Protein AF-A0A2S6AZR9-F1 (afdb_monomer_lite)

Radius of gyration: 13.24 Å; chains: 1; bounding box: 24×28×36 Å

Foldseek 3Di:
DAEAEQEPVVQLSAAWQVNFVVVLVVVVVQVVDPVHDDYHYAYPNPHRYPYHDPVCCPPPVTHHDDDPVFPDRDDRTD

pLDDT: mean 92.44, std 8.5, range [52.19, 98.44]

Sequence (78 aa):
VCTITLNLPEKRNAVDGVVAAELREAFERFEADDALRVAVLAGAGGNFCAGADLSAVGDPARRNELDTEGGGSGPMGP

Secondary structure (DSSP, 8-state):
-EEEEE--GGGTT-B-HHHHHHHHHHHHHHHT-TT---EEEEESTT-S--SB-GGGTT-TTTSPP--TTS-S-SSS--

Structure (mmCIF, N/CA/C/O backbone):
data_AF-A0A2S6AZR9-F1
#
_entry.id   AF-A0A2S6AZR9-F1
#
loop_
_atom_site.group_PDB
_atom_site.id
_atom_site.type_symbol
_atom_site.label_atom_id
_atom_site.label_alt_id
_atom_site.label_comp_id
_atom_site.label_asym_id
_atom_site.label_entity_id
_atom_site.label_seq_id
_atom_site.pdbx_PDB_ins_code
_atom_site.Cartn_x
_atom_site.Cartn_y
_atom_site.Cartn_z
_atom_site.occupancy
_atom_site.B_iso_or_equiv
_atom_site.auth_seq_id
_atom_site.auth_comp_id
_atom_site.auth_asym_id
_atom_site.auth_atom_id
_atom_site.pdbx_PDB_model_num
ATOM 1 N N . VAL A 1 1 ? -8.239 1.837 16.386 1.00 87.94 1 VAL A N 1
ATOM 2 C CA . VAL A 1 1 ? -7.924 2.367 15.039 1.00 87.94 1 VAL A CA 1
ATOM 3 C C . VAL A 1 1 ? -6.479 2.001 14.744 1.00 87.94 1 VAL A C 1
ATOM 5 O O . VAL A 1 1 ? -5.655 2.210 15.624 1.00 87.94 1 VAL A O 1
ATOM 8 N N . CYS A 1 2 ? -6.197 1.419 13.581 1.00 97.31 2 CYS A N 1
ATOM 9 C CA . CYS A 1 2 ? -4.859 1.098 13.080 1.00 97.31 2 CYS A CA 1
ATOM 10 C C . CYS A 1 2 ? -4.543 2.015 11.893 1.00 97.31 2 CYS A C 1
ATOM 12 O O . CYS A 1 2 ? -5.436 2.289 11.096 1.00 97.31 2 CYS A O 1
ATOM 14 N N . THR A 1 3 ? -3.304 2.485 11.768 1.00 97.81 3 THR A N 1
ATOM 15 C CA . THR A 1 3 ? -2.866 3.255 10.598 1.00 97.81 3 THR A CA 1
ATOM 16 C C . THR A 1 3 ? -1.831 2.445 9.833 1.00 97.81 3 THR A C 1
ATOM 18 O O . THR A 1 3 ? -0.787 2.105 10.386 1.00 97.81 3 THR A O 1
ATOM 21 N N . ILE A 1 4 ? -2.119 2.163 8.567 1.00 98.06 4 ILE A N 1
ATOM 22 C CA . ILE A 1 4 ? -1.198 1.549 7.612 1.00 98.06 4 ILE A CA 1
ATOM 23 C C . ILE A 1 4 ? -0.663 2.679 6.733 1.00 98.06 4 ILE A C 1
ATOM 25 O O . ILE A 1 4 ? -1.442 3.418 6.134 1.00 98.06 4 ILE A O 1
ATOM 29 N N . THR A 1 5 ? 0.656 2.837 6.666 1.00 98.19 5 THR A N 1
ATOM 30 C CA . THR A 1 5 ? 1.287 3.946 5.938 1.00 98.19 5 THR A CA 1
ATOM 31 C C . THR A 1 5 ? 2.185 3.414 4.834 1.00 98.19 5 THR A C 1
ATOM 33 O O . THR A 1 5 ? 3.170 2.737 5.121 1.00 98.19 5 THR A O 1
ATOM 36 N N . LEU A 1 6 ? 1.901 3.784 3.585 1.00 98.25 6 LEU A N 1
ATOM 37 C CA . LEU A 1 6 ? 2.857 3.644 2.489 1.00 98.25 6 LEU A CA 1
ATOM 38 C C . LEU A 1 6 ? 4.008 4.628 2.725 1.00 98.25 6 LEU A C 1
ATOM 40 O O . LEU A 1 6 ? 3.774 5.833 2.835 1.00 98.25 6 LEU A O 1
ATOM 44 N N . ASN A 1 7 ? 5.234 4.119 2.843 1.00 97.88 7 ASN A N 1
ATOM 45 C CA . ASN A 1 7 ? 6.386 4.900 3.295 1.00 97.88 7 ASN A CA 1
ATOM 46 C C . ASN A 1 7 ? 7.566 4.839 2.312 1.00 97.88 7 ASN A C 1
ATOM 48 O O . ASN A 1 7 ? 8.681 4.490 2.690 1.00 97.88 7 ASN A O 1
ATOM 52 N N . LEU A 1 8 ? 7.299 5.204 1.056 1.00 96.88 8 LEU A N 1
ATOM 53 C CA . LEU A 1 8 ? 8.308 5.449 0.018 1.00 96.88 8 LEU A CA 1
ATOM 54 C C . LEU A 1 8 ? 8.113 6.863 -0.563 1.00 96.88 8 LEU A C 1
ATOM 56 O O . LEU A 1 8 ? 7.768 7.023 -1.745 1.00 96.88 8 LEU A O 1
ATOM 60 N N . PRO A 1 9 ? 8.249 7.921 0.261 1.00 97.50 9 PRO A N 1
ATOM 61 C CA . PRO A 1 9 ? 7.935 9.289 -0.145 1.00 97.50 9 PRO A CA 1
ATOM 62 C C . PRO A 1 9 ? 8.774 9.773 -1.337 1.00 97.50 9 PRO A C 1
ATOM 64 O O . PRO A 1 9 ? 8.275 10.523 -2.176 1.00 97.50 9 PRO A O 1
ATOM 67 N N . GLU A 1 10 ? 10.011 9.297 -1.479 1.00 97.31 10 GLU A N 1
ATOM 68 C CA . GLU A 1 10 ? 10.910 9.586 -2.602 1.00 97.31 10 GLU A CA 1
ATOM 69 C C . GLU A 1 10 ? 10.381 9.076 -3.950 1.00 97.31 10 GLU A C 1
ATOM 71 O O . GLU A 1 10 ? 10.704 9.636 -4.998 1.00 97.31 10 GLU A O 1
ATOM 76 N N . LYS A 1 11 ? 9.505 8.066 -3.925 1.00 96.56 11 LYS A N 1
ATOM 77 C CA . LYS A 1 11 ? 8.772 7.560 -5.092 1.00 96.56 11 LYS A CA 1
ATOM 78 C C . LYS A 1 11 ? 7.298 7.964 -5.095 1.00 96.56 11 LYS A C 1
ATOM 80 O O . LYS A 1 11 ? 6.519 7.414 -5.872 1.00 96.56 11 LYS A O 1
ATOM 85 N N . ARG A 1 12 ? 6.888 8.911 -4.240 1.00 97.56 12 ARG A N 1
ATOM 86 C CA . ARG A 1 12 ? 5.474 9.273 -4.023 1.00 97.56 12 ARG A CA 1
ATOM 87 C C . ARG A 1 12 ? 4.608 8.043 -3.720 1.00 97.56 12 ARG A C 1
ATOM 89 O O . ARG A 1 12 ? 3.470 7.953 -4.181 1.00 97.56 12 ARG A O 1
ATOM 96 N N . ASN A 1 13 ? 5.168 7.097 -2.965 1.00 97.88 13 ASN A N 1
ATOM 97 C CA . ASN A 1 13 ? 4.515 5.862 -2.544 1.00 97.88 13 ASN A CA 1
ATOM 98 C C . ASN A 1 13 ? 4.006 5.005 -3.719 1.00 97.88 13 ASN A C 1
ATOM 100 O O . ASN A 1 13 ? 2.958 4.374 -3.608 1.00 97.88 13 ASN A O 1
ATOM 104 N N . ALA A 1 14 ? 4.703 5.025 -4.862 1.00 97.25 14 ALA A N 1
ATOM 105 C CA . ALA A 1 14 ? 4.411 4.122 -5.972 1.00 97.25 14 ALA A CA 1
ATOM 106 C C . ALA A 1 14 ? 4.604 2.657 -5.543 1.00 97.25 14 ALA A C 1
ATOM 108 O O . ALA A 1 14 ? 5.565 2.340 -4.839 1.00 97.25 14 ALA A O 1
ATOM 109 N N . VAL A 1 15 ? 3.692 1.785 -5.968 1.00 96.31 15 VAL A N 1
ATOM 110 C CA . VAL A 1 15 ? 3.604 0.397 -5.503 1.00 96.31 15 VAL A CA 1
ATOM 111 C C . VAL A 1 15 ? 4.186 -0.551 -6.544 1.00 96.31 15 VAL A C 1
ATOM 113 O O . VAL A 1 15 ? 3.697 -0.628 -7.676 1.00 96.31 15 VAL A O 1
ATOM 116 N N . ASP A 1 16 ? 5.226 -1.271 -6.143 1.00 95.50 16 ASP A N 1
ATOM 117 C CA . ASP A 1 16 ? 5.732 -2.454 -6.833 1.00 95.50 16 ASP A CA 1
ATOM 118 C C . ASP A 1 16 ? 5.283 -3.731 -6.096 1.00 95.50 16 ASP A C 1
ATOM 120 O O . ASP A 1 16 ? 4.611 -3.660 -5.066 1.00 95.50 16 ASP A O 1
ATOM 124 N N . GLY A 1 17 ? 5.636 -4.902 -6.624 1.00 93.81 17 GLY A N 1
ATOM 125 C CA . GLY A 1 17 ? 5.183 -6.196 -6.116 1.00 93.81 17 GLY A CA 1
ATOM 126 C C . GLY A 1 17 ? 5.626 -6.482 -4.682 1.00 93.81 17 GLY A C 1
ATOM 127 O O . GLY A 1 17 ? 4.911 -7.163 -3.949 1.00 93.81 17 GLY A O 1
ATOM 128 N N . VAL A 1 18 ? 6.759 -5.918 -4.245 1.00 94.12 18 VAL A N 1
ATOM 129 C CA . VAL A 1 18 ? 7.217 -6.039 -2.854 1.00 94.12 18 VAL A CA 1
ATOM 130 C C . VAL A 1 18 ? 6.299 -5.225 -1.949 1.00 94.12 18 VAL A C 1
ATOM 132 O O . VAL A 1 18 ? 5.746 -5.759 -0.990 1.00 94.12 18 VAL A O 1
ATOM 135 N N . VAL A 1 19 ? 6.056 -3.960 -2.302 1.00 95.38 19 VAL A N 1
ATOM 136 C CA . VAL A 1 19 ? 5.158 -3.080 -1.539 1.00 95.38 19 VAL A CA 1
ATOM 137 C C . VAL A 1 19 ? 3.719 -3.614 -1.535 1.00 95.38 19 VAL A C 1
ATOM 139 O O . VAL A 1 19 ? 3.032 -3.528 -0.518 1.00 95.38 19 VAL A O 1
ATOM 142 N N . ALA A 1 20 ? 3.253 -4.202 -2.640 1.00 94.69 20 ALA A N 1
ATOM 143 C CA . ALA A 1 20 ? 1.933 -4.826 -2.719 1.00 94.69 20 ALA A CA 1
ATOM 144 C C . ALA A 1 20 ? 1.803 -6.017 -1.754 1.00 94.69 20 ALA A C 1
ATOM 146 O O . ALA A 1 20 ? 0.788 -6.136 -1.062 1.00 94.69 20 ALA A O 1
ATOM 147 N N . ALA A 1 21 ? 2.836 -6.862 -1.662 1.00 93.19 21 ALA A N 1
ATOM 148 C CA . ALA A 1 21 ? 2.870 -7.984 -0.728 1.00 93.19 21 ALA A CA 1
ATOM 149 C C . ALA A 1 21 ? 2.880 -7.520 0.739 1.00 93.19 21 ALA A C 1
ATOM 151 O O . ALA A 1 21 ? 2.124 -8.054 1.549 1.00 93.19 21 ALA A O 1
ATOM 152 N N . GLU A 1 22 ? 3.666 -6.493 1.072 1.00 95.69 22 GLU A N 1
ATOM 153 C CA . GLU A 1 22 ? 3.695 -5.904 2.420 1.00 95.69 22 GLU A CA 1
ATOM 154 C C . GLU A 1 22 ? 2.353 -5.264 2.800 1.00 95.69 22 GLU A C 1
ATOM 156 O O . GLU A 1 22 ? 1.895 -5.379 3.941 1.00 95.69 22 GLU A O 1
ATOM 161 N N . LEU A 1 23 ? 1.691 -4.604 1.844 1.00 95.81 23 LEU A N 1
ATOM 162 C CA . LEU A 1 23 ? 0.375 -4.013 2.061 1.00 95.81 23 LEU A CA 1
ATOM 163 C C . LEU A 1 23 ? -0.689 -5.092 2.304 1.00 95.81 23 LEU A C 1
ATOM 165 O O . LEU A 1 23 ? -1.517 -4.929 3.203 1.00 95.81 23 LEU A O 1
ATOM 169 N N . ARG A 1 24 ? -0.644 -6.206 1.560 1.00 94.69 24 ARG A N 1
ATOM 170 C CA . ARG A 1 24 ? -1.501 -7.377 1.810 1.00 94.69 24 ARG A CA 1
ATOM 171 C C . ARG A 1 24 ? -1.289 -7.918 3.221 1.00 94.69 24 ARG A C 1
ATOM 173 O O . ARG A 1 24 ? -2.251 -8.040 3.970 1.00 94.69 24 ARG A O 1
ATOM 180 N N . GLU A 1 25 ? -0.040 -8.157 3.615 1.00 95.69 25 GLU A N 1
ATOM 181 C CA . GLU A 1 25 ? 0.290 -8.645 4.960 1.00 95.69 25 GLU A CA 1
ATOM 182 C C . GLU A 1 25 ? -0.190 -7.674 6.056 1.00 95.69 25 GLU A C 1
ATOM 184 O O . GLU A 1 25 ? -0.647 -8.086 7.122 1.00 95.69 25 GLU A O 1
ATOM 189 N N . ALA A 1 26 ? -0.110 -6.361 5.824 1.00 96.69 26 ALA A N 1
ATOM 190 C CA . ALA A 1 26 ? -0.626 -5.368 6.762 1.00 96.69 26 ALA A CA 1
ATOM 191 C C . ALA A 1 26 ? -2.151 -5.465 6.938 1.00 96.69 26 ALA A C 1
ATOM 193 O O . ALA A 1 26 ? -2.636 -5.351 8.066 1.00 96.69 26 ALA A O 1
ATOM 194 N N . PHE A 1 27 ? -2.897 -5.703 5.855 1.00 95.75 27 PHE A N 1
ATOM 195 C CA . PHE A 1 27 ? -4.339 -5.928 5.932 1.00 95.75 27 PHE A CA 1
ATOM 196 C C . PHE A 1 27 ? -4.686 -7.265 6.590 1.00 95.75 27 PHE A C 1
ATOM 198 O O . PHE A 1 27 ? -5.536 -7.280 7.472 1.00 95.75 27 PHE A O 1
ATOM 205 N N . GLU A 1 28 ? -3.978 -8.348 6.269 1.00 95.50 28 GLU A N 1
ATOM 206 C CA . GLU A 1 28 ? -4.170 -9.657 6.913 1.00 95.50 28 GLU A CA 1
ATOM 207 C C . GLU A 1 28 ? -3.931 -9.581 8.429 1.00 95.50 28 GLU A C 1
ATOM 209 O O . GLU A 1 28 ? -4.704 -10.118 9.221 1.00 95.50 28 GLU A O 1
ATOM 214 N N . ARG A 1 29 ? -2.899 -8.844 8.864 1.00 96.62 29 ARG A N 1
ATOM 215 C CA . ARG A 1 29 ? -2.652 -8.587 10.293 1.00 96.62 29 ARG A CA 1
ATOM 216 C C . ARG A 1 29 ? -3.754 -7.757 10.944 1.00 96.62 29 ARG A C 1
ATOM 218 O O . ARG A 1 29 ? -4.067 -7.992 12.106 1.00 96.62 29 ARG A O 1
ATOM 225 N N . PHE A 1 30 ? -4.318 -6.786 10.226 1.00 97.00 30 PHE A N 1
ATOM 226 C CA . PHE A 1 30 ? -5.454 -6.009 10.718 1.00 97.00 30 PHE A CA 1
ATOM 227 C C . PHE A 1 30 ? -6.711 -6.877 10.860 1.00 97.00 30 PHE A C 1
ATOM 229 O O . PHE A 1 30 ? -7.399 -6.771 11.870 1.00 97.00 30 PHE A O 1
ATOM 236 N N . GLU A 1 31 ? -6.993 -7.739 9.883 1.00 95.88 3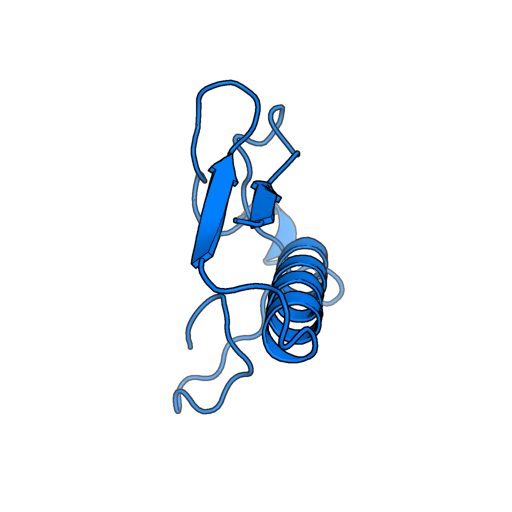1 GLU A N 1
ATOM 237 C CA . G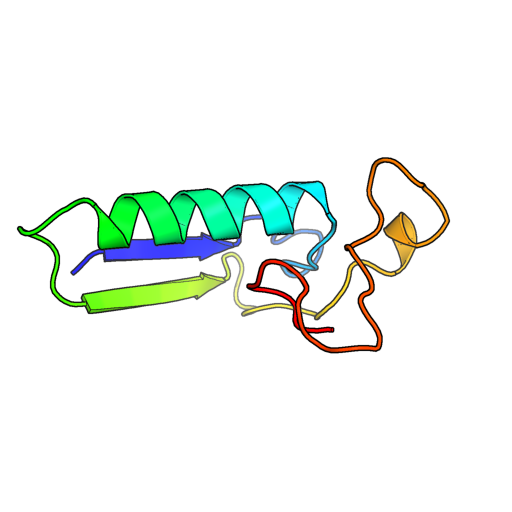LU A 1 31 ? -8.144 -8.650 9.898 1.00 95.88 31 GLU A CA 1
ATOM 238 C C . GLU A 1 31 ? -8.047 -9.712 10.999 1.00 95.88 31 GLU A C 1
ATOM 240 O O . GLU A 1 31 ? -9.066 -10.096 11.567 1.00 95.88 31 GLU A O 1
ATOM 245 N N . ALA A 1 32 ? -6.836 -10.167 11.328 1.00 97.50 32 ALA A N 1
ATOM 246 C CA . ALA A 1 32 ? -6.605 -11.170 12.366 1.00 97.50 32 ALA A CA 1
ATOM 247 C C . ALA A 1 32 ? -6.723 -10.633 13.809 1.00 97.50 32 ALA A C 1
ATOM 249 O O . ALA A 1 32 ? -6.736 -11.428 14.751 1.00 97.50 32 ALA A O 1
ATOM 250 N N . ASP A 1 33 ? -6.774 -9.311 14.009 1.00 98.00 33 ASP A N 1
ATOM 251 C CA . ASP A 1 33 ? -6.842 -8.687 15.333 1.00 98.00 33 ASP A CA 1
ATOM 252 C C . ASP A 1 33 ? -8.260 -8.182 15.649 1.00 98.00 33 ASP A C 1
ATOM 254 O O . ASP A 1 33 ? -8.650 -7.065 15.299 1.00 98.00 33 ASP A O 1
ATOM 258 N N . ASP A 1 34 ? -9.016 -8.987 16.401 1.00 97.19 34 ASP A N 1
ATOM 259 C CA . ASP A 1 34 ? -10.390 -8.686 16.831 1.00 97.19 34 ASP A CA 1
ATOM 260 C C . ASP A 1 34 ? -10.529 -7.407 17.688 1.00 97.19 34 ASP A C 1
ATOM 262 O O . ASP A 1 34 ? -11.644 -6.891 17.875 1.00 97.19 34 ASP A O 1
ATOM 266 N N . ALA A 1 35 ? -9.427 -6.877 18.240 1.00 97.69 35 ALA A N 1
ATOM 267 C CA . ALA A 1 35 ? -9.431 -5.613 18.974 1.00 97.69 35 ALA A CA 1
ATOM 268 C C . ALA A 1 35 ? -9.438 -4.392 18.034 1.00 97.69 35 ALA A C 1
ATOM 270 O O . ALA A 1 35 ? -9.825 -3.287 18.444 1.00 97.69 35 ALA A O 1
ATOM 271 N N . LEU A 1 36 ? -9.044 -4.563 16.770 1.00 97.69 36 LEU A N 1
ATOM 272 C CA . LEU A 1 36 ? -9.041 -3.514 15.762 1.00 97.69 36 LEU A CA 1
ATOM 273 C C . LEU A 1 36 ? -10.398 -3.437 15.052 1.00 97.69 36 LEU A C 1
ATOM 275 O O . LEU A 1 36 ? -11.034 -4.426 14.714 1.00 97.69 36 LEU A O 1
ATOM 279 N N . ARG A 1 37 ? -10.886 -2.207 14.853 1.00 97.25 37 ARG A N 1
ATOM 280 C CA . ARG A 1 37 ? -12.212 -1.944 14.252 1.00 97.25 37 ARG A CA 1
ATOM 281 C C . ARG A 1 37 ? -12.172 -1.067 13.007 1.00 97.25 37 ARG A C 1
ATOM 283 O O . ARG A 1 37 ? -13.136 -1.022 12.259 1.00 97.25 37 ARG A O 1
ATOM 290 N N . VAL A 1 38 ? -11.088 -0.317 12.825 1.00 97.94 38 VAL A N 1
ATOM 291 C CA . VAL A 1 38 ? -10.929 0.667 11.748 1.00 97.94 38 VAL A CA 1
ATOM 292 C C . VAL A 1 38 ? -9.459 0.712 11.363 1.00 97.94 38 VAL A C 1
ATOM 294 O O . VAL A 1 38 ? -8.622 0.914 12.251 1.00 97.94 38 VAL A O 1
ATOM 297 N N . ALA A 1 39 ? -9.174 0.568 10.071 1.00 97.25 39 ALA A N 1
ATOM 298 C CA . ALA A 1 39 ? -7.875 0.837 9.469 1.00 97.25 39 ALA A CA 1
ATOM 299 C C . ALA A 1 39 ? -7.923 2.160 8.690 1.00 97.25 39 ALA A C 1
ATOM 301 O O . ALA A 1 39 ? -8.896 2.442 7.992 1.00 97.25 39 ALA A O 1
ATOM 302 N N . VAL A 1 40 ? -6.869 2.963 8.798 1.00 97.94 40 VAL A N 1
ATOM 303 C CA . VAL A 1 40 ? -6.625 4.137 7.957 1.00 97.94 40 VAL A CA 1
ATOM 304 C C . VAL A 1 40 ? -5.421 3.827 7.086 1.00 97.94 40 VAL A C 1
ATOM 306 O O . VAL A 1 40 ? -4.325 3.646 7.609 1.00 97.94 40 VAL A O 1
ATOM 309 N N . LEU A 1 41 ? -5.614 3.778 5.770 1.00 97.56 41 LEU A N 1
ATOM 310 C CA . LEU A 1 41 ? -4.510 3.720 4.819 1.00 97.56 41 LEU A CA 1
ATOM 311 C C . LEU A 1 41 ? -4.068 5.147 4.478 1.00 97.56 41 LEU A C 1
ATOM 313 O O . LEU A 1 41 ? -4.880 5.969 4.051 1.00 97.56 41 LEU A O 1
ATOM 317 N N . ALA A 1 42 ? -2.786 5.442 4.666 1.00 97.75 42 ALA A N 1
ATOM 318 C CA . ALA A 1 42 ? -2.194 6.755 4.441 1.00 97.75 42 ALA A CA 1
ATOM 319 C C . ALA A 1 42 ? -0.896 6.655 3.627 1.00 97.75 42 ALA A C 1
ATOM 321 O O . ALA A 1 42 ? -0.294 5.589 3.518 1.00 97.75 42 ALA A O 1
ATOM 322 N N . GLY A 1 43 ? -0.446 7.782 3.074 1.00 98.19 43 GLY A N 1
ATOM 323 C CA . GLY A 1 43 ? 0.858 7.902 2.425 1.00 98.19 43 GLY A CA 1
ATOM 324 C C . GLY A 1 43 ? 1.754 8.899 3.154 1.00 98.19 43 GLY A C 1
ATOM 325 O O . GLY A 1 43 ? 1.306 9.978 3.551 1.00 98.19 43 GLY A O 1
ATOM 326 N N . ALA A 1 44 ? 3.022 8.540 3.345 1.00 98.44 44 ALA A N 1
ATOM 327 C CA . ALA A 1 44 ? 4.029 9.428 3.907 1.00 98.44 44 ALA A CA 1
ATOM 328 C C . ALA A 1 44 ? 4.455 10.506 2.894 1.00 98.44 44 ALA A C 1
ATOM 330 O O . ALA A 1 44 ? 4.335 10.337 1.680 1.00 98.44 44 ALA A O 1
ATOM 331 N N . GLY A 1 45 ? 4.990 11.627 3.388 1.00 97.19 45 GLY A N 1
ATOM 332 C CA . GLY A 1 45 ? 5.604 12.653 2.532 1.00 97.19 45 GLY A CA 1
ATOM 333 C C . GLY A 1 45 ? 4.626 13.468 1.675 1.00 97.19 45 GLY A C 1
ATOM 334 O O . GLY A 1 45 ? 5.008 13.966 0.619 1.00 97.19 45 GLY A O 1
ATOM 335 N N . GLY A 1 46 ? 3.368 13.606 2.108 1.00 95.69 46 GLY A N 1
ATOM 336 C CA . GLY A 1 46 ? 2.390 14.533 1.517 1.00 95.69 46 GLY A CA 1
ATOM 337 C C . GLY A 1 46 ? 1.671 14.035 0.260 1.00 95.69 46 GLY A C 1
ATOM 338 O O . GLY A 1 46 ? 0.799 14.732 -0.249 1.00 95.69 46 GLY A O 1
ATOM 339 N N . ASN A 1 47 ? 1.992 12.834 -0.221 1.00 97.31 47 ASN A N 1
ATOM 340 C CA . ASN A 1 47 ? 1.289 12.173 -1.318 1.00 97.31 47 ASN A CA 1
ATOM 341 C C . ASN A 1 47 ? 0.688 10.867 -0.801 1.00 97.31 47 ASN A C 1
ATOM 343 O O . ASN A 1 47 ? 1.325 10.180 -0.011 1.00 97.31 47 ASN A O 1
ATOM 347 N N . PHE A 1 48 ? -0.509 10.499 -1.262 1.00 97.31 48 PHE A N 1
ATOM 348 C CA . PHE A 1 48 ? -1.086 9.197 -0.929 1.00 97.31 48 PHE A CA 1
ATOM 349 C C . PHE A 1 48 ? -0.315 8.068 -1.625 1.00 97.31 48 PHE A C 1
ATOM 351 O O . PHE A 1 48 ? 0.471 7.377 -0.987 1.00 97.31 48 PHE A O 1
ATOM 358 N N . CYS A 1 49 ? -0.501 7.931 -2.938 1.00 97.31 49 CYS A N 1
ATOM 359 C CA . CYS A 1 49 ? 0.139 6.933 -3.787 1.00 97.31 49 CYS A CA 1
ATOM 360 C C . CYS A 1 49 ? 0.116 7.424 -5.238 1.00 97.31 49 CYS A C 1
ATOM 362 O O . CYS A 1 49 ? -0.903 7.940 -5.699 1.00 97.31 49 CYS A O 1
ATOM 364 N N . ALA A 1 50 ? 1.226 7.267 -5.957 1.00 96.38 50 ALA A N 1
ATOM 365 C CA . ALA A 1 50 ? 1.326 7.608 -7.376 1.00 96.38 50 ALA A CA 1
ATOM 366 C C . ALA A 1 50 ? 0.813 6.501 -8.325 1.00 96.38 50 ALA A C 1
ATOM 368 O O . ALA A 1 50 ? 0.901 6.666 -9.540 1.00 96.38 50 ALA A O 1
ATOM 369 N N . GLY A 1 51 ? 0.280 5.397 -7.791 1.00 94.38 51 GLY A N 1
ATOM 370 C CA . GLY A 1 51 ? -0.136 4.213 -8.547 1.00 94.38 51 GLY A CA 1
ATOM 371 C C . GLY A 1 51 ? 0.966 3.153 -8.624 1.00 94.38 51 GLY A C 1
ATOM 372 O O . GLY A 1 51 ? 1.784 3.034 -7.712 1.00 94.38 51 GLY A O 1
ATOM 373 N N . ALA A 1 52 ? 0.989 2.375 -9.708 1.00 93.44 52 ALA A N 1
ATOM 374 C CA . ALA A 1 52 ? 2.014 1.357 -9.933 1.00 93.44 52 ALA A CA 1
ATOM 375 C C . ALA A 1 52 ? 3.401 1.983 -10.183 1.00 93.44 52 ALA A C 1
ATOM 377 O O . ALA A 1 52 ? 3.528 2.968 -10.917 1.00 93.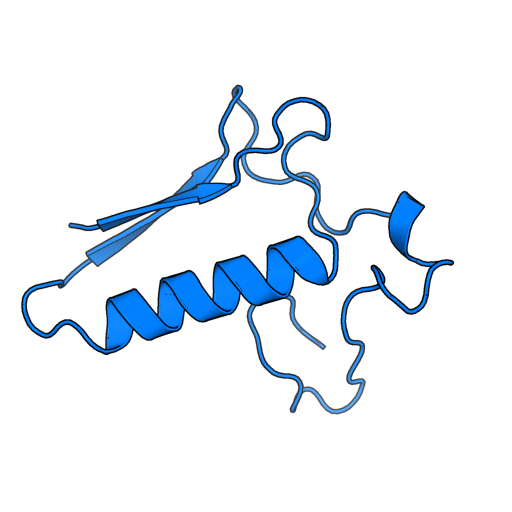44 52 ALA A O 1
ATOM 378 N N . ASP A 1 53 ? 4.458 1.388 -9.622 1.00 95.12 53 ASP A N 1
ATOM 379 C CA . ASP A 1 53 ? 5.839 1.753 -9.955 1.00 95.12 53 ASP A CA 1
ATOM 380 C C . ASP A 1 53 ? 6.184 1.239 -11.363 1.00 95.12 53 ASP A C 1
ATOM 382 O O . ASP A 1 53 ? 6.569 0.087 -11.562 1.00 95.12 53 ASP A O 1
ATOM 386 N N . LEU A 1 54 ? 6.078 2.115 -12.364 1.00 94.00 54 LEU A N 1
ATOM 387 C CA . LEU A 1 54 ? 6.392 1.771 -13.754 1.00 94.00 54 LEU A CA 1
ATOM 388 C C . LEU A 1 54 ? 7.858 1.358 -13.963 1.00 94.00 54 LEU A C 1
ATOM 390 O O . LEU A 1 54 ? 8.152 0.648 -14.924 1.00 94.00 54 LEU A O 1
ATOM 394 N N . SER A 1 55 ? 8.776 1.739 -13.064 1.00 95.38 55 SER A N 1
ATOM 395 C CA . SER A 1 55 ? 10.170 1.279 -13.130 1.00 95.38 55 SER A CA 1
ATOM 396 C C . SER A 1 55 ? 10.322 -0.211 -12.804 1.00 95.38 55 SER A C 1
ATOM 398 O O . SER A 1 55 ? 11.347 -0.803 -13.136 1.00 95.38 55 SER A O 1
ATOM 400 N N . ALA A 1 56 ? 9.311 -0.825 -12.181 1.00 94.88 56 ALA A N 1
ATOM 401 C CA . ALA A 1 56 ? 9.307 -2.232 -11.795 1.00 94.88 56 ALA A CA 1
ATOM 402 C C . ALA A 1 56 ? 8.701 -3.170 -12.855 1.00 94.88 56 ALA A C 1
ATOM 404 O O . ALA A 1 56 ? 8.881 -4.379 -12.765 1.00 94.88 56 ALA A O 1
ATOM 405 N N . VAL A 1 57 ? 8.013 -2.649 -13.879 1.00 91.25 57 VAL A N 1
ATOM 406 C CA . VAL A 1 57 ? 7.267 -3.465 -14.865 1.00 91.25 57 VAL A CA 1
ATOM 407 C C . VAL A 1 57 ? 8.165 -4.449 -15.626 1.00 91.25 57 VAL A C 1
ATOM 409 O O . VAL A 1 57 ? 7.744 -5.563 -15.936 1.00 91.25 57 VAL A O 1
ATOM 412 N N . GLY A 1 58 ? 9.405 -4.050 -15.917 1.00 93.75 58 GLY A N 1
ATOM 413 C CA . GLY A 1 58 ? 10.382 -4.884 -16.626 1.00 93.75 58 GLY A CA 1
ATOM 414 C C . GLY A 1 58 ? 11.110 -5.908 -15.751 1.00 93.75 58 GLY A C 1
ATOM 415 O O . GLY A 1 58 ? 11.882 -6.702 -16.282 1.00 93.75 58 GLY A O 1
ATOM 416 N N . ASP A 1 59 ? 10.891 -5.893 -14.436 1.00 96.06 59 ASP A N 1
ATOM 417 C CA . ASP A 1 59 ? 11.565 -6.763 -13.476 1.00 96.06 59 ASP A CA 1
ATOM 418 C C . ASP A 1 59 ? 10.568 -7.792 -12.914 1.00 96.06 59 ASP A C 1
ATOM 420 O O . ASP A 1 59 ? 9.686 -7.426 -12.135 1.00 96.06 59 ASP A O 1
ATOM 424 N N . PRO A 1 60 ? 10.682 -9.088 -13.262 1.00 91.81 60 PRO A N 1
ATOM 425 C CA . PRO A 1 60 ? 9.787 -10.125 -12.753 1.00 91.81 60 PRO A CA 1
ATOM 426 C C . PRO A 1 60 ? 9.726 -10.227 -11.225 1.00 91.81 60 PRO A C 1
ATOM 428 O O . PRO A 1 60 ? 8.712 -10.687 -10.711 1.00 91.81 60 PRO A O 1
ATOM 431 N N . ALA A 1 61 ? 10.778 -9.815 -10.508 1.00 92.75 61 ALA A N 1
ATOM 432 C CA . ALA A 1 61 ? 10.818 -9.854 -9.047 1.00 92.75 61 ALA A CA 1
ATOM 433 C C . ALA A 1 61 ? 10.106 -8.661 -8.392 1.00 92.75 61 ALA A C 1
ATOM 435 O O . ALA A 1 61 ? 9.815 -8.702 -7.199 1.00 92.75 61 ALA A O 1
ATOM 436 N N . ARG A 1 62 ? 9.848 -7.592 -9.155 1.00 93.94 62 ARG A N 1
ATOM 437 C CA . ARG A 1 62 ? 9.246 -6.354 -8.648 1.00 93.94 62 ARG A CA 1
ATOM 438 C C . ARG A 1 62 ? 7.945 -5.981 -9.340 1.00 93.94 62 ARG A C 1
ATOM 440 O O . ARG A 1 62 ? 7.234 -5.127 -8.831 1.00 93.94 62 ARG A O 1
ATOM 447 N N . ARG A 1 63 ? 7.605 -6.548 -10.494 1.00 92.12 63 ARG A N 1
ATOM 448 C CA . ARG A 1 63 ? 6.328 -6.243 -11.149 1.00 92.12 63 ARG A CA 1
ATOM 449 C C . ARG A 1 63 ? 5.160 -6.689 -10.263 1.00 92.12 63 ARG A C 1
ATOM 451 O O . ARG A 1 63 ? 5.234 -7.735 -9.623 1.00 92.12 63 ARG A O 1
ATOM 458 N N . ASN A 1 64 ? 4.085 -5.907 -10.256 1.00 90.44 64 ASN A N 1
ATOM 459 C CA . ASN A 1 64 ? 2.833 -6.330 -9.634 1.00 90.44 64 ASN A CA 1
ATOM 460 C C . ASN A 1 64 ? 2.280 -7.569 -10.353 1.00 90.44 64 ASN A C 1
ATOM 462 O O . ASN A 1 64 ? 2.533 -7.768 -11.548 1.00 90.44 64 ASN A O 1
ATOM 466 N N . GLU 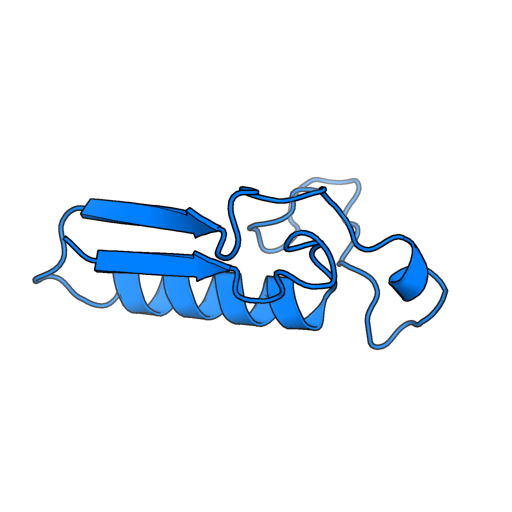A 1 65 ? 1.541 -8.396 -9.615 1.00 85.62 65 GLU A N 1
ATOM 467 C CA . GLU A 1 65 ? 0.728 -9.454 -10.208 1.00 85.62 65 GLU A CA 1
ATOM 468 C C . GLU A 1 65 ? -0.295 -8.822 -11.159 1.00 85.62 65 GLU A C 1
ATOM 470 O O . GLU A 1 65 ? -0.818 -7.744 -10.883 1.00 85.62 65 GLU A O 1
ATOM 475 N N . LEU A 1 66 ? -0.506 -9.470 -12.302 1.00 82.69 66 LEU A N 1
ATOM 476 C CA . LEU A 1 66 ? -1.529 -9.099 -13.270 1.00 82.69 66 LEU A CA 1
ATOM 477 C C . LEU A 1 66 ? -2.397 -10.335 -13.465 1.00 82.69 66 LEU A C 1
ATOM 479 O O . LEU A 1 66 ? -1.915 -11.343 -13.989 1.00 82.69 66 LEU A O 1
ATOM 483 N N . ASP A 1 67 ? -3.647 -10.253 -13.043 1.00 82.00 67 ASP A N 1
ATOM 484 C CA . ASP A 1 67 ? -4.653 -11.273 -13.270 1.00 82.00 67 ASP A CA 1
ATOM 485 C C . ASP A 1 67 ? -5.839 -10.680 -14.028 1.00 82.00 67 ASP A C 1
ATOM 487 O O . ASP A 1 67 ? -6.749 -10.080 -13.465 1.00 82.00 67 ASP A O 1
ATOM 491 N N . THR A 1 68 ? -5.878 -10.945 -15.330 1.00 79.75 68 THR A N 1
ATOM 492 C CA . THR A 1 68 ? -6.943 -10.474 -16.218 1.00 79.75 68 THR A CA 1
ATOM 493 C C . THR A 1 68 ? -8.333 -11.021 -15.879 1.00 79.75 68 THR A C 1
ATOM 495 O O . THR A 1 68 ? -9.320 -10.488 -16.386 1.00 79.75 68 THR A O 1
ATOM 498 N N . GLU A 1 69 ? -8.426 -12.073 -15.062 1.00 85.25 69 GLU A N 1
ATOM 499 C CA . GLU A 1 69 ? -9.691 -12.659 -14.606 1.00 85.25 69 GLU A CA 1
ATOM 500 C C . GLU A 1 69 ? -10.175 -12.068 -13.267 1.00 85.25 69 GLU A C 1
ATOM 502 O O . G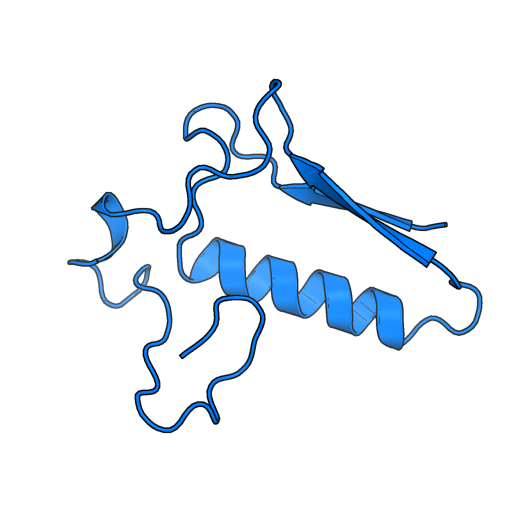LU A 1 69 ? -11.329 -12.279 -12.889 1.00 85.25 69 GLU A O 1
ATOM 507 N N . GLY A 1 70 ? -9.344 -11.274 -12.577 1.00 76.12 70 GLY A N 1
ATOM 508 C CA . GLY A 1 70 ? -9.704 -10.593 -11.327 1.00 76.12 70 GLY A CA 1
ATOM 509 C C . GLY A 1 70 ? -9.764 -11.479 -10.082 1.00 76.12 70 GLY A C 1
ATOM 510 O O . GLY A 1 70 ? -10.352 -11.073 -9.081 1.00 76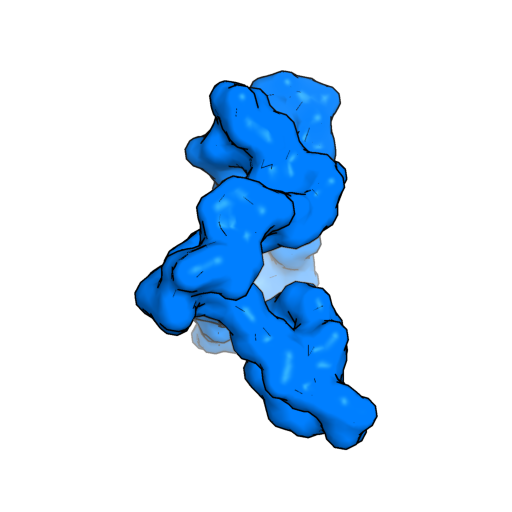.12 70 GLY A O 1
ATOM 511 N N . GLY A 1 71 ? -9.168 -12.668 -10.130 1.00 78.50 71 GLY A N 1
ATOM 512 C CA . GLY A 1 71 ? -8.923 -13.553 -8.990 1.00 78.50 71 GLY A CA 1
ATOM 513 C C . GLY A 1 71 ? -7.602 -13.291 -8.254 1.00 78.50 71 GLY A C 1
ATOM 514 O O . GLY A 1 71 ? -7.339 -13.949 -7.245 1.00 78.50 71 GLY A O 1
ATOM 515 N N . GLY A 1 72 ? -6.787 -12.348 -8.734 1.00 75.62 72 GLY A N 1
ATOM 516 C CA . GLY A 1 72 ? -5.513 -11.972 -8.134 1.00 75.62 72 GLY A CA 1
ATOM 517 C C . GLY A 1 72 ? -5.668 -11.597 -6.664 1.00 75.62 72 GLY A C 1
ATOM 518 O O . GLY A 1 72 ? -6.670 -11.005 -6.245 1.00 75.62 72 GLY A O 1
ATOM 519 N N . SER A 1 73 ? -4.663 -11.944 -5.857 1.00 75.06 73 SER A N 1
ATOM 520 C CA . SER A 1 73 ? -4.657 -11.519 -4.462 1.00 75.06 73 SER A CA 1
ATOM 521 C C . SER A 1 73 ? -4.548 -9.992 -4.435 1.00 75.06 73 SER A C 1
ATOM 523 O O . SER A 1 73 ? -3.559 -9.418 -4.890 1.00 75.06 73 SER A O 1
ATOM 525 N N . GLY A 1 74 ? -5.596 -9.307 -3.963 1.00 77.75 74 GLY A N 1
ATOM 526 C CA . GLY A 1 74 ? -5.533 -7.866 -3.715 1.00 77.75 74 GLY A CA 1
ATOM 527 C C . GLY A 1 74 ? -4.297 -7.510 -2.868 1.00 77.75 74 GLY A C 1
ATOM 528 O O . GLY A 1 74 ? -3.694 -8.384 -2.242 1.00 77.75 74 GLY A O 1
ATOM 529 N N . PRO A 1 75 ? -3.895 -6.232 -2.806 1.00 76.44 75 PRO A N 1
ATOM 530 C CA . PRO A 1 75 ? -4.781 -5.069 -2.877 1.00 76.44 75 PRO A CA 1
ATOM 531 C C . PRO A 1 75 ? -4.696 -4.240 -4.172 1.00 76.44 75 PRO A C 1
ATOM 533 O O . PRO A 1 75 ? -5.390 -3.233 -4.273 1.00 76.44 75 PRO A O 1
ATOM 536 N N . MET A 1 76 ? -3.866 -4.618 -5.152 1.00 79.94 76 MET A N 1
ATOM 537 C CA . MET A 1 76 ? -3.570 -3.765 -6.320 1.00 79.94 76 MET A CA 1
ATOM 538 C C . MET A 1 76 ? -4.427 -4.014 -7.577 1.00 79.94 76 MET A C 1
ATOM 540 O O . MET A 1 76 ? -4.147 -3.413 -8.611 1.00 79.94 76 MET A O 1
ATOM 544 N N . GLY A 1 77 ? -5.523 -4.777 -7.465 1.00 63.97 77 GLY A N 1
ATOM 545 C CA . GLY A 1 77 ? -6.465 -5.039 -8.567 1.00 63.97 77 GLY A CA 1
ATOM 546 C C . GLY A 1 77 ? -5.941 -6.043 -9.611 1.00 63.97 77 GLY A C 1
ATOM 547 O O . GLY A 1 77 ? -4.806 -6.491 -9.470 1.00 63.97 77 GLY A O 1
ATOM 548 N N . PRO A 1 78 ? -6.773 -6.437 -10.599 1.00 52.19 78 PRO A N 1
ATOM 549 C CA . PRO A 1 78 ? -6.381 -7.336 -11.692 1.00 52.19 78 PRO A CA 1
ATOM 550 C C . PRO A 1 78 ? -5.208 -6.804 -12.523 1.00 52.19 78 PRO A C 1
ATOM 552 O O . PRO A 1 78 ? -5.119 -5.569 -12.716 1.00 52.19 78 PRO A O 1
#